Protein AF-A0A950WV65-F1 (afdb_monomer_lite)

Radius of gyration: 30.18 Å; chains: 1; bounding box: 61×46×71 Å

Foldseek 3Di:
DDDQDPVNVVVVVVCVVVVVVVLVVCCVPVNDVVSVVVCCVVVVDPPDDPPPPPPDPVPPDVVVVVVVVVVVVVVVVVVCVVCVVVPDDFADWAALPQPRDIDRPVPAQDWDAAPNDIHGHNDPVSVVVVCVVRVD

Secondary structure (DSSP, 8-state):
--PPPHHHHHHHHHHHHHHHHHHHHHHHHH-HHHHHHHHHHH-------------------HHHHHHHHHHHHHHHHHHHHHGGGTTT----EEE-TTT--EEETTT-SEEEEETTEEEEESSHHHHHHHHHHH--

Sequence (136 aa):
HGGISFGGVVAFIFADLIALPLVLIYRKYYGTKLSLRLFAVFGGIPKTRPHTIVTTHFSWNYTTFLNIAFFVLFALLYWLYRNRESLGGGAGYAIDPVCGMQVETAHAPAHASVGGRDYWFCSDRCCDRFTKENVS

Structure (mmCIF, N/CA/C/O backbone):
data_AF-A0A950WV65-F1
#
_entry.id   AF-A0A950WV65-F1
#
loop_
_atom_site.group_PDB
_atom_site.id
_atom_site.type_symbol
_atom_site.label_atom_id
_atom_site.label_alt_id
_atom_site.label_comp_id
_atom_site.label_asym_id
_atom_site.label_entity_id
_atom_site.label_seq_id
_atom_site.pdbx_PDB_ins_code
_atom_site.Cartn_x
_atom_site.Cartn_y
_atom_site.Cartn_z
_atom_site.occupancy
_atom_site.B_iso_or_equiv
_atom_site.auth_seq_id
_atom_site.auth_comp_id
_atom_site.auth_asym_id
_atom_site.auth_atom_id
_atom_site.pdbx_PDB_model_num
ATOM 1 N N . HIS A 1 1 ? 23.126 -15.684 -26.879 1.00 42.31 1 HIS A N 1
ATOM 2 C CA . HIS A 1 1 ? 21.939 -15.801 -26.006 1.00 42.31 1 HIS A CA 1
ATOM 3 C C . HIS A 1 1 ? 21.984 -14.701 -24.950 1.00 42.31 1 HIS A C 1
ATOM 5 O O . HIS A 1 1 ? 22.571 -14.896 -23.899 1.00 42.31 1 HIS A O 1
ATOM 11 N N . GLY A 1 2 ? 21.463 -13.513 -25.263 1.00 52.81 2 GLY A N 1
ATOM 12 C CA . GLY A 1 2 ? 21.467 -12.358 -24.359 1.00 52.81 2 GLY A CA 1
ATOM 13 C C . GLY A 1 2 ? 20.041 -11.883 -24.127 1.00 52.81 2 GLY A C 1
ATOM 14 O O . GLY A 1 2 ? 19.625 -10.890 -24.709 1.00 52.81 2 GLY A O 1
ATOM 15 N N . GLY A 1 3 ? 19.264 -12.653 -23.364 1.00 53.25 3 GLY A N 1
ATOM 16 C CA . GLY A 1 3 ? 17.967 -12.199 -22.869 1.00 53.25 3 GLY A CA 1
ATOM 17 C C . GLY A 1 3 ? 18.180 -11.333 -21.632 1.00 53.25 3 GLY A C 1
ATOM 18 O O . GLY A 1 3 ? 19.033 -11.652 -20.805 1.00 53.25 3 GLY A O 1
ATOM 19 N N . ILE A 1 4 ? 17.423 -10.243 -21.510 1.00 58.16 4 ILE A N 1
ATOM 20 C CA . ILE A 1 4 ? 17.417 -9.405 -20.307 1.00 58.16 4 ILE A CA 1
ATOM 21 C C . ILE A 1 4 ? 17.054 -10.321 -19.131 1.00 58.16 4 ILE A C 1
ATOM 23 O O . ILE A 1 4 ? 16.031 -11.007 -19.170 1.00 58.16 4 ILE A O 1
ATOM 27 N N . SER A 1 5 ? 17.928 -10.404 -18.128 1.00 68.00 5 SER A N 1
ATOM 28 C CA . SER A 1 5 ? 17.705 -11.263 -16.966 1.00 68.00 5 SER A CA 1
ATOM 29 C C . SER A 1 5 ? 16.449 -10.812 -16.210 1.00 68.00 5 SER A C 1
ATOM 31 O O . SER A 1 5 ? 16.098 -9.632 -16.227 1.00 68.00 5 SER A O 1
ATOM 33 N N . PHE A 1 6 ? 15.774 -11.732 -15.513 1.00 64.25 6 PHE A N 1
ATOM 34 C CA . PHE A 1 6 ? 14.626 -11.402 -14.654 1.00 64.25 6 PHE A CA 1
ATOM 35 C C . PHE A 1 6 ? 14.972 -10.282 -13.652 1.00 64.25 6 PHE A C 1
ATOM 37 O O . PHE A 1 6 ? 14.203 -9.341 -13.473 1.00 64.25 6 PHE A O 1
ATOM 44 N N . GLY A 1 7 ? 16.192 -10.307 -13.100 1.00 70.81 7 GLY A N 1
ATOM 45 C CA . GLY A 1 7 ? 16.720 -9.223 -12.267 1.00 70.81 7 GLY A CA 1
ATOM 46 C C . GLY A 1 7 ? 16.873 -7.887 -13.005 1.00 70.81 7 GLY A C 1
ATOM 47 O O . GLY A 1 7 ? 16.647 -6.840 -12.410 1.00 70.81 7 GLY A O 1
ATOM 48 N N . GLY A 1 8 ? 17.185 -7.903 -14.303 1.00 74.81 8 GLY A N 1
ATOM 49 C CA . GLY A 1 8 ? 17.261 -6.703 -15.137 1.00 74.81 8 GLY A CA 1
ATOM 50 C C . GLY A 1 8 ? 15.905 -6.028 -15.349 1.00 74.81 8 GLY A C 1
ATOM 51 O O . GLY A 1 8 ? 15.826 -4.805 -15.295 1.00 74.81 8 GLY A O 1
ATOM 52 N N . VAL A 1 9 ? 14.828 -6.802 -15.521 1.00 77.94 9 VAL A N 1
ATOM 53 C CA . VAL A 1 9 ? 13.466 -6.251 -15.662 1.00 77.94 9 VAL A CA 1
ATOM 54 C C . VAL A 1 9 ? 12.995 -5.623 -14.349 1.00 77.94 9 VAL A C 1
ATOM 56 O O . VAL A 1 9 ? 12.486 -4.503 -14.347 1.00 77.94 9 VAL A O 1
ATOM 59 N N . VAL A 1 10 ? 13.225 -6.304 -13.223 1.00 75.50 10 VAL A N 1
ATOM 60 C CA . VAL A 1 10 ? 12.893 -5.776 -11.889 1.00 75.50 10 VAL A CA 1
ATOM 61 C C . VAL A 1 10 ? 13.694 -4.505 -11.587 1.00 75.50 10 VAL A C 1
ATOM 63 O O . VAL A 1 10 ? 13.121 -3.525 -11.113 1.00 75.50 10 VAL A O 1
ATOM 66 N N . ALA A 1 11 ? 14.988 -4.478 -11.920 1.00 79.81 11 ALA A N 1
ATOM 67 C CA . ALA A 1 11 ? 15.826 -3.292 -11.765 1.00 79.81 11 ALA A CA 1
ATOM 68 C C . ALA A 1 11 ? 15.339 -2.108 -12.617 1.00 79.81 11 ALA A C 1
ATOM 70 O O . ALA A 1 11 ? 15.371 -0.976 -12.144 1.00 79.81 11 ALA A O 1
ATOM 71 N N . PHE A 1 12 ? 14.846 -2.355 -13.834 1.00 74.12 12 PHE A N 1
ATOM 72 C CA . PHE A 1 12 ? 14.332 -1.305 -14.720 1.00 74.12 12 PHE A CA 1
ATOM 73 C C . PHE A 1 12 ? 13.044 -0.672 -14.175 1.00 74.12 12 PHE A C 1
ATOM 75 O O . PHE A 1 12 ? 12.916 0.548 -14.133 1.00 74.12 12 PHE A O 1
ATOM 82 N N . ILE A 1 13 ? 12.126 -1.498 -13.665 1.00 78.25 13 ILE A N 1
ATOM 83 C CA . ILE A 1 13 ? 10.879 -1.028 -13.044 1.00 78.25 13 ILE A CA 1
ATOM 84 C C . ILE A 1 13 ? 11.174 -0.218 -11.774 1.00 78.25 13 ILE A C 1
ATOM 86 O O . ILE A 1 13 ? 10.596 0.849 -11.575 1.00 78.25 13 ILE A O 1
ATOM 90 N N . PHE A 1 14 ? 12.088 -0.694 -10.921 1.00 79.44 14 PHE A N 1
ATOM 91 C CA . PHE A 1 14 ? 12.492 0.041 -9.719 1.00 79.44 14 PHE A CA 1
ATOM 92 C C . PHE A 1 14 ? 13.211 1.352 -10.050 1.00 79.44 14 PHE A C 1
ATOM 94 O O . PHE A 1 14 ? 12.974 2.358 -9.380 1.00 79.44 14 PHE A O 1
ATOM 101 N N . ALA A 1 15 ? 14.057 1.358 -11.083 1.00 78.81 15 ALA A N 1
ATOM 102 C CA . ALA A 1 15 ? 14.724 2.566 -11.552 1.00 78.81 15 ALA A CA 1
ATOM 103 C C . ALA A 1 15 ? 13.703 3.626 -11.989 1.00 78.81 15 ALA A C 1
ATOM 105 O O . ALA A 1 15 ? 13.796 4.762 -11.528 1.00 78.81 15 ALA A O 1
ATOM 106 N N . ASP A 1 16 ? 12.690 3.254 -12.776 1.00 80.12 16 ASP A N 1
ATOM 107 C CA . ASP A 1 16 ? 11.638 4.181 -13.217 1.00 80.12 16 ASP A CA 1
ATOM 108 C C . ASP A 1 16 ? 10.756 4.665 -12.054 1.00 80.12 16 ASP A C 1
ATOM 110 O O . ASP A 1 16 ? 10.439 5.857 -11.957 1.00 80.12 16 ASP A O 1
ATOM 114 N N . LEU A 1 17 ? 10.414 3.764 -11.125 1.00 83.19 17 LEU A N 1
ATOM 115 C CA . LEU A 1 17 ? 9.605 4.078 -9.945 1.00 83.19 17 LEU A CA 1
ATOM 116 C C . LEU A 1 17 ? 10.296 5.087 -9.014 1.00 83.19 17 LEU A C 1
ATOM 118 O O . LEU A 1 17 ? 9.624 5.918 -8.405 1.00 83.19 17 LEU A O 1
ATOM 122 N N . ILE A 1 18 ? 11.626 5.032 -8.909 1.00 80.88 18 ILE A N 1
ATOM 123 C CA . ILE A 1 18 ? 12.424 5.932 -8.063 1.00 80.88 18 ILE A CA 1
ATOM 124 C C . ILE A 1 18 ? 12.822 7.205 -8.824 1.00 80.88 18 ILE A C 1
ATOM 126 O O . ILE A 1 18 ? 12.873 8.286 -8.230 1.00 80.88 18 ILE A O 1
ATOM 130 N N . ALA A 1 19 ? 13.063 7.120 -10.134 1.00 78.38 19 ALA A N 1
ATOM 131 C CA . ALA A 1 19 ? 13.522 8.248 -10.942 1.00 78.38 19 ALA A CA 1
ATOM 132 C C . ALA A 1 19 ? 12.514 9.404 -10.958 1.00 78.38 19 ALA A C 1
ATOM 134 O O . ALA A 1 19 ? 12.895 10.562 -10.778 1.00 78.38 19 ALA A O 1
ATOM 135 N N . LEU A 1 20 ? 11.224 9.112 -11.128 1.00 79.25 20 LEU A N 1
ATOM 136 C CA . LEU A 1 20 ? 10.185 10.137 -11.237 1.00 79.25 20 LEU A CA 1
ATOM 137 C C . LEU A 1 20 ? 10.016 10.973 -9.944 1.00 79.25 20 LEU A C 1
ATOM 139 O O . LEU A 1 20 ? 10.126 12.202 -10.026 1.00 79.25 20 LEU A O 1
ATOM 143 N N . PRO A 1 21 ? 9.821 10.386 -8.743 1.00 77.75 21 PRO A N 1
ATOM 144 C CA . PRO A 1 21 ? 9.746 11.160 -7.502 1.00 77.75 21 PR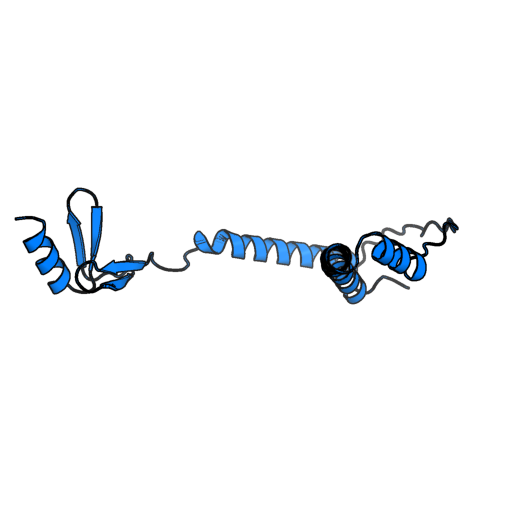O A CA 1
ATOM 145 C C . PRO A 1 21 ? 11.064 11.875 -7.175 1.00 77.75 21 PRO A C 1
ATOM 147 O O . PRO A 1 21 ? 11.033 13.021 -6.721 1.00 77.75 21 PRO A O 1
ATOM 150 N N . LEU A 1 22 ? 12.216 11.259 -7.462 1.00 80.62 22 LEU A N 1
ATOM 151 C CA . LEU A 1 22 ? 13.525 11.873 -7.231 1.00 80.62 22 LEU A CA 1
ATOM 152 C C . LEU A 1 22 ? 13.717 13.131 -8.091 1.00 80.62 22 LEU A C 1
ATOM 154 O O . LEU A 1 22 ? 14.105 14.176 -7.568 1.00 80.62 22 LEU A O 1
ATOM 158 N N . VAL A 1 23 ? 13.360 13.077 -9.379 1.00 76.75 23 VAL A N 1
ATOM 159 C CA . VAL A 1 23 ? 13.413 14.236 -10.287 1.00 76.75 23 VAL A CA 1
ATOM 160 C C . VAL A 1 23 ? 12.438 15.334 -9.855 1.00 76.75 23 VAL A C 1
ATOM 162 O O . VAL A 1 23 ? 12.794 16.514 -9.894 1.00 76.75 23 VAL A O 1
ATOM 165 N N . LEU A 1 24 ? 11.232 14.984 -9.395 1.00 78.25 24 LEU A N 1
ATOM 166 C CA . LEU A 1 24 ? 10.258 15.966 -8.903 1.00 78.25 24 LEU A CA 1
ATOM 167 C C . LEU A 1 24 ? 10.744 16.697 -7.641 1.00 78.25 24 LEU A C 1
ATOM 169 O O . LEU A 1 24 ? 10.593 17.920 -7.552 1.00 78.25 24 LEU A O 1
ATOM 173 N N . ILE A 1 25 ? 11.372 15.985 -6.701 1.00 81.06 25 ILE A N 1
ATOM 174 C CA . ILE A 1 25 ? 11.977 16.573 -5.493 1.00 81.06 25 ILE A CA 1
ATOM 175 C C . ILE A 1 25 ? 13.159 17.471 -5.872 1.00 81.06 25 ILE A C 1
ATOM 177 O O . ILE A 1 25 ? 13.235 18.615 -5.419 1.00 81.06 25 ILE A O 1
ATOM 181 N N . TYR A 1 26 ? 14.040 17.002 -6.758 1.00 73.50 26 TYR A N 1
ATOM 182 C CA . TYR A 1 26 ? 15.203 17.777 -7.198 1.00 73.50 26 TYR A CA 1
ATOM 183 C C . TYR A 1 26 ? 14.796 19.065 -7.922 1.00 73.50 26 TYR A C 1
ATOM 185 O O . TYR A 1 26 ? 15.383 20.125 -7.697 1.00 73.50 26 TYR A O 1
ATOM 193 N N . ARG A 1 27 ? 13.738 19.003 -8.741 1.00 75.44 27 ARG A N 1
ATOM 194 C CA . ARG A 1 27 ? 13.157 20.170 -9.420 1.00 75.44 27 ARG A CA 1
ATOM 195 C C . ARG A 1 27 ? 12.586 21.190 -8.432 1.00 75.44 27 ARG A C 1
ATOM 197 O O . ARG A 1 27 ? 12.685 22.388 -8.694 1.00 75.44 27 ARG A O 1
ATOM 204 N N . LYS A 1 28 ? 12.009 20.729 -7.315 1.00 76.56 28 LYS A N 1
ATOM 205 C CA . LYS A 1 28 ? 11.474 21.577 -6.236 1.00 76.56 28 LYS A CA 1
ATOM 206 C C . LYS A 1 28 ? 12.579 22.202 -5.373 1.00 76.56 28 LYS A C 1
ATOM 208 O O . LYS A 1 28 ? 12.405 23.331 -4.933 1.00 76.56 28 LYS A O 1
ATOM 213 N N . TYR A 1 29 ? 13.695 21.502 -5.157 1.00 80.75 29 TYR A N 1
ATOM 214 C CA . TYR A 1 29 ? 14.782 21.951 -4.276 1.00 80.75 29 TYR A CA 1
ATOM 215 C C . TYR A 1 29 ? 15.832 22.830 -4.984 1.00 80.75 29 TYR A C 1
ATOM 217 O O . TYR A 1 29 ? 16.218 23.866 -4.455 1.00 80.75 29 TYR A O 1
ATOM 225 N N . TYR A 1 30 ? 16.269 22.462 -6.195 1.00 78.06 30 TYR A N 1
ATOM 226 C CA . TYR A 1 30 ? 17.352 23.149 -6.927 1.00 78.06 30 TYR A CA 1
ATOM 227 C C . TYR A 1 30 ? 16.879 24.013 -8.111 1.00 78.06 30 TYR A C 1
ATOM 229 O O . TYR A 1 30 ? 17.681 24.668 -8.782 1.00 78.06 30 TYR A O 1
ATOM 237 N N . GLY A 1 31 ? 15.576 24.016 -8.394 1.00 78.19 31 GLY A N 1
ATOM 238 C CA . GLY A 1 31 ? 14.991 24.735 -9.521 1.00 78.19 31 GLY A CA 1
ATOM 239 C C . GLY A 1 31 ? 15.177 24.036 -10.875 1.00 78.19 31 GLY A C 1
ATOM 240 O O . GLY A 1 31 ? 16.046 23.188 -11.092 1.00 78.19 31 GLY A O 1
ATOM 241 N N . THR A 1 32 ? 14.335 24.412 -11.840 1.00 74.06 32 THR A N 1
ATOM 242 C CA . THR A 1 32 ? 14.247 23.775 -13.167 1.00 74.06 32 THR A CA 1
ATOM 243 C C . THR A 1 32 ? 15.515 23.912 -14.007 1.00 74.06 32 THR A C 1
ATOM 245 O O . THR A 1 32 ? 15.849 22.988 -14.741 1.00 74.06 32 THR A O 1
ATOM 248 N N . LYS A 1 33 ? 16.256 25.023 -13.889 1.00 74.31 33 LYS A N 1
ATOM 249 C CA . LYS A 1 33 ? 17.471 25.272 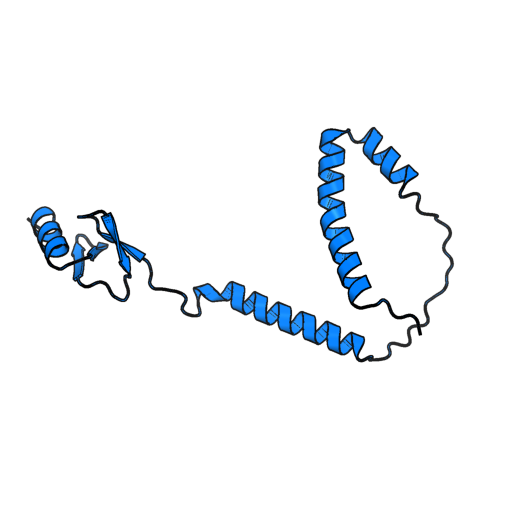-14.691 1.00 74.31 33 LYS A CA 1
ATOM 250 C C . LYS A 1 33 ? 18.622 24.319 -14.343 1.00 74.31 33 LYS A C 1
ATOM 252 O O . LYS A 1 33 ? 19.309 23.859 -15.251 1.00 74.31 33 LYS A O 1
ATOM 257 N N . LEU A 1 34 ? 18.830 24.012 -13.056 1.00 75.19 34 LEU A N 1
ATOM 258 C CA . LEU A 1 34 ? 19.866 23.064 -12.627 1.00 75.19 34 LEU A CA 1
ATOM 259 C C . LEU A 1 34 ? 19.452 21.624 -12.947 1.00 75.19 34 LEU A C 1
ATOM 261 O O . LEU A 1 34 ? 20.255 20.869 -13.482 1.00 75.19 34 LEU A O 1
ATOM 265 N N . SER A 1 35 ? 18.185 21.272 -12.700 1.00 72.94 35 SER A N 1
ATOM 266 C CA . SER A 1 35 ? 17.615 19.965 -13.056 1.00 72.94 35 SER A CA 1
ATOM 267 C C . SER A 1 35 ? 17.782 19.654 -14.549 1.00 72.94 35 SER A C 1
ATOM 269 O O . SER A 1 35 ? 18.296 18.591 -14.881 1.00 72.94 35 SER A O 1
ATOM 271 N N . LEU A 1 36 ? 17.451 20.595 -15.444 1.00 74.94 36 LEU A N 1
ATOM 272 C CA . LEU A 1 36 ? 17.660 20.452 -16.893 1.00 74.94 36 LEU A CA 1
ATOM 273 C C . LEU A 1 36 ? 19.139 20.305 -17.268 1.00 74.94 36 LEU A C 1
ATOM 275 O O . LEU A 1 36 ? 19.457 19.514 -18.149 1.00 74.94 36 LEU A O 1
ATOM 279 N N . ARG A 1 37 ? 20.048 21.030 -16.602 1.00 76.00 37 ARG A N 1
ATOM 280 C CA . ARG A 1 37 ? 21.497 20.892 -16.833 1.00 76.00 37 ARG A CA 1
ATOM 281 C C . ARG A 1 37 ? 22.018 19.530 -16.388 1.00 76.00 37 ARG A C 1
ATOM 283 O O . ARG A 1 37 ? 22.755 18.910 -17.139 1.00 76.00 37 ARG A O 1
ATOM 290 N N . LEU A 1 38 ? 21.611 19.043 -15.218 1.00 74.25 38 LEU A N 1
ATOM 291 C CA . LEU A 1 38 ? 21.986 17.713 -14.731 1.00 74.25 38 LEU A CA 1
ATOM 292 C C . LEU A 1 38 ? 21.420 16.610 -15.633 1.00 74.25 38 LEU A C 1
ATOM 294 O O . LEU A 1 38 ? 22.150 15.694 -15.991 1.00 74.25 38 LEU A O 1
ATOM 298 N N . PHE A 1 39 ? 20.168 16.740 -16.080 1.00 73.69 39 PHE A N 1
ATOM 299 C CA . PHE A 1 39 ? 19.554 15.815 -17.038 1.00 73.69 39 PHE A CA 1
ATOM 300 C C . PHE A 1 39 ? 20.237 15.860 -18.411 1.00 73.69 39 PHE A C 1
ATOM 302 O O . PHE A 1 39 ? 20.370 14.833 -19.059 1.00 73.69 39 PHE A O 1
ATOM 309 N N . ALA A 1 40 ? 20.715 17.025 -18.855 1.00 74.94 40 ALA A N 1
ATOM 310 C CA . ALA A 1 40 ? 21.460 17.159 -20.106 1.00 74.94 40 ALA A CA 1
ATOM 311 C C . ALA A 1 40 ? 22.894 16.605 -20.013 1.00 74.94 40 ALA A C 1
ATOM 313 O O . ALA A 1 40 ? 23.388 16.045 -20.986 1.00 74.94 40 ALA A O 1
ATOM 314 N N . VAL A 1 41 ? 23.553 16.750 -18.857 1.00 75.38 41 VAL A N 1
ATOM 315 C CA . VAL A 1 41 ? 24.922 16.260 -18.618 1.00 75.38 41 VAL A CA 1
ATOM 316 C C . VAL A 1 41 ? 24.945 14.746 -18.383 1.00 75.38 41 VAL A C 1
ATOM 318 O O . VAL A 1 41 ? 25.794 14.065 -18.948 1.00 75.38 41 VAL A O 1
ATOM 321 N N . PHE A 1 42 ? 24.013 14.204 -17.591 1.00 67.62 42 PHE A N 1
ATOM 322 C CA . PHE A 1 42 ? 23.937 12.765 -17.289 1.00 67.62 42 PHE A CA 1
ATOM 323 C C . PHE A 1 42 ? 23.056 11.972 -18.264 1.00 67.62 42 PHE A C 1
ATOM 325 O O . PHE A 1 42 ? 23.299 10.793 -18.492 1.00 67.62 42 PHE A O 1
ATOM 332 N N . GLY A 1 43 ? 22.029 12.601 -18.835 1.00 63.59 43 GLY A N 1
ATOM 333 C CA . GLY A 1 43 ? 21.042 11.989 -19.731 1.00 63.59 43 GLY A CA 1
ATOM 334 C C . GLY A 1 43 ? 21.155 12.485 -21.169 1.00 63.59 43 GLY A C 1
ATOM 335 O O . GLY A 1 43 ? 20.147 12.553 -21.871 1.00 63.59 43 GLY A O 1
ATOM 336 N N . GLY A 1 44 ? 22.356 12.870 -21.613 1.00 62.59 44 GLY A N 1
ATOM 337 C CA . GLY A 1 44 ? 22.623 13.206 -23.009 1.00 62.59 44 GLY A CA 1
ATOM 338 C C . GLY A 1 44 ? 22.324 12.013 -23.917 1.00 62.59 44 GLY A C 1
ATOM 339 O O . GLY A 1 44 ? 23.192 11.187 -24.164 1.00 62.59 44 GLY A O 1
ATOM 340 N N . ILE A 1 45 ? 21.081 11.909 -24.391 1.00 58.16 45 ILE A N 1
ATOM 341 C CA . ILE A 1 45 ? 20.614 10.855 -25.294 1.00 58.16 45 ILE A CA 1
ATOM 342 C C . ILE A 1 45 ? 21.274 11.078 -26.665 1.00 58.16 45 ILE A C 1
ATOM 344 O O . ILE A 1 45 ? 20.944 12.068 -27.333 1.00 58.16 45 ILE A O 1
ATOM 348 N N . PRO A 1 46 ? 22.176 10.197 -27.138 1.00 53.34 46 PRO A N 1
ATOM 349 C CA . PRO A 1 46 ? 22.646 10.267 -28.513 1.00 53.34 46 PRO A CA 1
ATOM 350 C C . PRO A 1 46 ? 21.460 9.999 -29.451 1.00 53.34 46 PRO A C 1
ATOM 352 O O . PRO A 1 46 ? 20.826 8.949 -29.400 1.00 53.34 46 PRO A O 1
ATOM 355 N N . LYS A 1 47 ? 21.140 10.962 -30.324 1.00 53.84 47 LYS A N 1
ATOM 356 C CA . LYS A 1 47 ? 20.105 10.836 -31.371 1.00 53.84 47 LYS A CA 1
ATOM 357 C C . LYS A 1 47 ? 20.595 10.070 -32.608 1.00 53.84 47 LYS A C 1
ATOM 359 O O . LYS A 1 47 ? 20.039 10.235 -33.693 1.00 53.84 47 LYS A O 1
ATOM 364 N N . THR A 1 48 ? 21.638 9.258 -32.492 1.00 50.56 48 THR A N 1
ATOM 365 C CA . THR A 1 48 ? 22.044 8.365 -33.575 1.00 50.56 48 THR A CA 1
ATOM 366 C C . THR A 1 48 ? 21.235 7.087 -33.439 1.00 50.56 48 THR A C 1
ATOM 368 O O . THR A 1 48 ? 21.348 6.364 -32.457 1.00 50.56 48 THR A O 1
ATOM 371 N N . ARG A 1 49 ? 20.345 6.847 -34.404 1.00 57.09 49 ARG A N 1
ATOM 372 C CA . ARG A 1 49 ? 19.546 5.624 -34.500 1.00 57.09 49 ARG A CA 1
ATOM 373 C C . ARG A 1 49 ? 20.386 4.552 -35.209 1.00 57.09 49 ARG A C 1
ATOM 375 O O . ARG A 1 49 ? 20.453 4.593 -36.437 1.00 57.09 49 ARG A O 1
ATOM 382 N N . PRO A 1 50 ? 21.017 3.578 -34.530 1.00 49.38 50 PRO A N 1
ATOM 383 C CA . PRO A 1 50 ? 21.331 2.330 -35.198 1.00 49.38 50 PRO A CA 1
ATOM 384 C C . PRO A 1 50 ? 20.014 1.566 -35.348 1.00 49.38 50 PRO A C 1
ATOM 386 O O . PRO A 1 50 ? 19.410 1.105 -34.380 1.00 49.38 50 PRO A O 1
ATOM 389 N N . HIS A 1 51 ? 19.536 1.480 -36.583 1.00 49.12 51 HIS A N 1
ATOM 390 C CA . HIS A 1 51 ? 18.419 0.634 -36.977 1.00 49.12 51 HIS A CA 1
ATOM 391 C C . HIS A 1 51 ? 18.872 -0.830 -36.981 1.00 49.12 51 HIS A C 1
ATOM 393 O O . HIS A 1 51 ? 18.965 -1.449 -38.034 1.00 49.12 51 HIS A O 1
ATOM 399 N N . THR A 1 52 ? 19.168 -1.394 -35.814 1.00 45.75 52 THR A N 1
ATOM 400 C CA . THR A 1 52 ? 19.295 -2.846 -35.684 1.00 45.75 52 THR A CA 1
ATOM 401 C C . THR A 1 52 ? 18.003 -3.342 -35.077 1.00 45.75 52 THR A C 1
ATOM 403 O O . THR A 1 52 ? 17.837 -3.441 -33.864 1.00 45.75 52 THR A O 1
ATOM 406 N N . ILE A 1 53 ? 17.052 -3.566 -35.976 1.00 54.75 53 ILE A N 1
ATOM 407 C CA . ILE A 1 53 ? 15.846 -4.350 -35.752 1.00 54.75 53 ILE A CA 1
ATOM 408 C C . ILE A 1 53 ? 16.311 -5.660 -35.116 1.00 54.75 53 ILE A C 1
ATOM 410 O O . ILE A 1 53 ? 16.909 -6.502 -35.783 1.00 54.75 53 ILE A O 1
ATOM 414 N N . VAL A 1 54 ? 16.115 -5.790 -33.803 1.00 52.69 54 VAL A N 1
ATOM 415 C CA . VAL A 1 54 ? 16.236 -7.069 -33.109 1.00 52.69 54 VAL A CA 1
ATOM 416 C C . VAL A 1 54 ? 15.202 -7.955 -33.775 1.00 52.69 54 VAL A C 1
ATOM 418 O O . VAL A 1 54 ? 14.001 -7.771 -33.584 1.00 52.69 54 VAL A O 1
ATOM 421 N N . THR A 1 55 ? 15.679 -8.837 -34.645 1.00 47.34 55 THR A N 1
ATOM 422 C CA . THR A 1 55 ? 14.879 -9.847 -35.313 1.00 47.34 55 THR A CA 1
ATOM 423 C C . THR A 1 55 ? 14.180 -10.655 -34.234 1.00 47.34 55 THR A C 1
ATOM 425 O O . THR A 1 55 ? 14.769 -11.432 -33.482 1.00 47.34 55 THR A O 1
ATOM 428 N N . THR A 1 56 ? 12.892 -10.370 -34.129 1.00 51.91 56 THR A N 1
ATOM 429 C CA . THR A 1 56 ? 11.889 -10.990 -33.289 1.00 51.91 56 THR A CA 1
ATOM 430 C C . THR A 1 56 ? 11.735 -12.451 -33.683 1.00 51.91 56 THR A C 1
ATOM 432 O O . THR A 1 56 ? 10.765 -12.846 -34.322 1.00 51.91 56 THR A O 1
ATOM 435 N N . HIS A 1 57 ? 12.641 -13.307 -33.221 1.00 48.28 57 HIS A N 1
ATOM 436 C CA . HIS A 1 57 ? 12.175 -14.628 -32.838 1.00 48.28 57 HIS A CA 1
ATOM 437 C C . HIS A 1 57 ? 11.386 -14.422 -31.550 1.00 48.28 57 HIS A C 1
ATOM 439 O O . HIS A 1 57 ? 11.938 -14.385 -30.452 1.00 48.28 57 HIS A O 1
ATOM 445 N N . PHE A 1 58 ? 10.077 -14.229 -31.708 1.00 52.41 58 PHE A N 1
ATOM 446 C CA . PHE A 1 58 ? 9.077 -14.464 -30.673 1.00 52.41 58 PHE A CA 1
ATOM 447 C C . PHE A 1 58 ? 9.128 -15.953 -30.300 1.00 52.41 58 PHE A C 1
ATOM 449 O O . PHE A 1 58 ? 8.261 -16.755 -30.626 1.00 52.41 58 PHE A O 1
ATOM 456 N N . SER A 1 59 ? 10.237 -16.369 -29.703 1.00 53.31 59 SER A N 1
ATOM 457 C CA . SER A 1 59 ? 10.380 -17.672 -29.093 1.00 53.31 59 SER A CA 1
ATOM 458 C C . SER A 1 59 ? 9.574 -17.612 -27.806 1.00 53.31 59 SER A C 1
ATOM 460 O O . SER A 1 59 ? 9.887 -16.808 -26.921 1.00 53.31 59 SER A O 1
ATOM 462 N N . TRP A 1 60 ? 8.538 -18.443 -27.720 1.00 55.66 60 TRP A N 1
ATOM 463 C CA . TRP A 1 60 ? 7.804 -18.747 -26.495 1.00 55.66 60 TRP A CA 1
ATOM 464 C C . TRP A 1 60 ? 8.750 -19.419 -25.494 1.00 55.66 60 TRP A C 1
ATOM 466 O O . TRP A 1 60 ? 8.740 -20.628 -25.296 1.00 55.66 60 TRP A O 1
ATOM 476 N N . ASN A 1 61 ? 9.647 -18.623 -24.921 1.00 60.25 61 ASN A N 1
ATOM 477 C CA . ASN A 1 61 ? 10.627 -19.071 -23.951 1.00 60.25 61 ASN A CA 1
ATOM 478 C C . ASN A 1 61 ? 9.962 -19.248 -22.593 1.00 60.25 61 ASN A C 1
ATOM 480 O O . ASN A 1 61 ? 9.012 -18.546 -22.241 1.00 60.25 61 ASN A O 1
ATOM 484 N N . TYR A 1 62 ? 10.556 -20.105 -21.773 1.00 63.78 62 TYR A N 1
ATOM 485 C CA . TYR A 1 62 ? 10.193 -20.267 -20.368 1.00 63.78 62 TYR A CA 1
ATOM 486 C C . TYR A 1 62 ? 10.204 -18.942 -19.592 1.00 63.78 62 TYR A C 1
ATOM 488 O O . TYR A 1 62 ? 9.411 -18.774 -18.677 1.00 63.78 62 TYR A O 1
ATOM 496 N N . THR A 1 63 ? 11.014 -17.958 -20.000 1.00 66.69 63 THR A N 1
ATOM 497 C CA . THR A 1 63 ? 10.994 -16.597 -19.439 1.00 66.69 63 THR A CA 1
ATOM 498 C C . THR A 1 63 ? 9.653 -15.887 -19.661 1.00 66.69 63 THR A C 1
ATOM 500 O O . THR A 1 63 ? 9.176 -15.197 -18.766 1.00 66.69 63 THR A O 1
ATOM 503 N N . THR A 1 64 ? 9.002 -16.080 -20.814 1.00 75.56 64 THR A N 1
ATOM 504 C CA . THR A 1 64 ? 7.665 -15.531 -21.096 1.00 75.56 64 THR A CA 1
ATOM 505 C C . THR A 1 64 ? 6.616 -16.196 -20.213 1.00 75.56 64 THR A C 1
ATOM 507 O O . THR A 1 64 ? 5.812 -15.507 -19.591 1.00 75.56 64 THR A O 1
ATOM 510 N N . PHE A 1 65 ? 6.668 -17.525 -20.093 1.00 77.69 65 PHE A N 1
ATOM 511 C CA . PHE A 1 65 ? 5.772 -18.273 -19.208 1.00 77.69 65 PHE A CA 1
ATOM 512 C C . PHE A 1 65 ? 5.962 -17.898 -17.736 1.00 77.69 65 PHE A C 1
ATOM 514 O O . PHE A 1 65 ? 4.980 -17.704 -17.025 1.00 77.69 65 PHE A O 1
ATOM 521 N N . LEU A 1 66 ? 7.209 -17.726 -17.291 1.00 76.19 66 LEU A N 1
ATOM 522 C CA . LEU A 1 66 ? 7.530 -17.328 -15.924 1.00 76.19 66 LEU A CA 1
ATOM 523 C C . LEU A 1 66 ? 7.046 -15.905 -15.618 1.00 76.19 66 LEU A C 1
ATOM 525 O O . LEU A 1 66 ? 6.458 -15.682 -14.565 1.00 76.19 66 LEU A O 1
ATOM 529 N N . ASN A 1 67 ? 7.219 -14.961 -16.548 1.00 74.31 67 ASN A N 1
ATOM 530 C CA . ASN A 1 67 ? 6.695 -13.602 -16.396 1.00 74.31 67 ASN A CA 1
ATOM 531 C C . ASN A 1 67 ? 5.162 -13.602 -16.300 1.00 74.31 67 ASN A C 1
ATOM 533 O O . ASN A 1 67 ? 4.609 -12.952 -15.416 1.00 74.31 67 ASN A O 1
ATOM 537 N N . ILE A 1 68 ? 4.473 -14.366 -17.157 1.00 85.00 68 ILE A N 1
ATOM 538 C CA . ILE A 1 68 ? 3.008 -14.508 -17.108 1.00 85.00 68 ILE A CA 1
ATOM 539 C C . ILE A 1 68 ? 2.570 -15.111 -15.767 1.00 85.00 68 ILE A C 1
ATOM 541 O O . ILE A 1 68 ? 1.673 -14.570 -15.125 1.00 85.00 68 ILE A O 1
ATOM 545 N N . ALA A 1 69 ? 3.228 -16.179 -15.305 1.00 85.06 69 ALA A N 1
ATOM 546 C CA . ALA A 1 69 ? 2.935 -16.792 -14.011 1.00 85.06 69 ALA A CA 1
ATOM 547 C C . ALA A 1 69 ? 3.120 -15.800 -12.850 1.00 85.06 69 ALA A C 1
ATOM 549 O O . ALA A 1 69 ? 2.297 -15.762 -11.938 1.00 85.06 69 ALA A O 1
ATOM 550 N N . PHE A 1 70 ? 4.150 -14.951 -12.912 1.00 83.50 70 PHE A N 1
ATOM 551 C CA . PHE A 1 70 ? 4.399 -13.917 -11.908 1.00 83.50 70 PHE A CA 1
ATOM 552 C C . PHE A 1 70 ? 3.294 -12.853 -11.890 1.00 83.50 70 PHE A C 1
ATOM 554 O O . PHE A 1 70 ? 2.816 -12.489 -10.817 1.00 83.50 70 PHE A O 1
ATOM 561 N N . PHE A 1 71 ? 2.830 -12.397 -13.059 1.00 91.50 71 PHE A N 1
ATOM 562 C CA . PHE A 1 71 ? 1.701 -11.465 -13.148 1.00 91.50 71 PHE A CA 1
ATOM 563 C C . PHE A 1 71 ? 0.396 -12.083 -12.645 1.00 91.50 71 PHE A C 1
ATOM 565 O O . PHE A 1 71 ? -0.356 -11.407 -11.949 1.00 91.50 71 PHE A O 1
ATOM 572 N N . VAL A 1 72 ? 0.141 -13.359 -12.947 1.00 91.31 72 VAL A N 1
ATOM 573 C CA . VAL A 1 72 ? -1.043 -14.079 -12.453 1.00 91.31 72 VAL A CA 1
ATOM 574 C C . VAL A 1 72 ? -0.993 -14.225 -10.933 1.00 91.31 72 VAL A C 1
ATOM 576 O O . VAL A 1 72 ? -1.969 -13.897 -10.263 1.00 91.31 72 VAL A O 1
ATOM 579 N N . LEU A 1 73 ? 0.144 -14.647 -10.374 1.00 88.69 73 LEU A N 1
ATOM 580 C CA . LEU A 1 73 ? 0.331 -14.757 -8.927 1.00 88.69 73 LEU A CA 1
ATOM 581 C C . LEU A 1 73 ? 0.175 -13.397 -8.236 1.00 88.69 73 LEU A C 1
ATOM 583 O O . LEU A 1 73 ? -0.510 -13.298 -7.221 1.00 88.69 73 LEU A O 1
ATOM 587 N N . PHE A 1 74 ? 0.772 -12.343 -8.797 1.00 89.31 74 PHE A N 1
ATOM 588 C CA . PHE A 1 74 ? 0.669 -10.986 -8.266 1.00 89.31 74 PHE A CA 1
ATOM 589 C C . PHE A 1 74 ? -0.764 -10.451 -8.340 1.00 89.31 74 PHE A C 1
ATOM 591 O O . PHE A 1 74 ? -1.248 -9.882 -7.367 1.00 89.31 74 PHE A O 1
ATOM 598 N N . ALA A 1 75 ? -1.470 -10.661 -9.455 1.00 89.38 75 ALA A N 1
ATOM 599 C CA . ALA A 1 75 ? -2.869 -10.271 -9.605 1.00 89.38 75 ALA A CA 1
ATOM 600 C C . ALA A 1 75 ? -3.774 -11.032 -8.628 1.00 89.38 75 ALA A C 1
ATOM 602 O O . ALA A 1 75 ? -4.654 -10.424 -8.024 1.00 89.38 75 ALA A O 1
ATOM 603 N N . LEU A 1 76 ? -3.527 -12.329 -8.423 1.00 89.50 76 LEU A N 1
ATOM 604 C CA . LEU A 1 76 ? -4.265 -13.157 -7.471 1.00 89.50 76 LEU A CA 1
ATOM 605 C C . LEU A 1 76 ? -4.013 -12.716 -6.024 1.00 89.50 76 LEU A C 1
ATOM 607 O O . LEU A 1 76 ? -4.962 -12.567 -5.260 1.00 89.50 76 LEU A O 1
ATOM 611 N N . LEU A 1 77 ? -2.761 -12.436 -5.659 1.00 83.12 77 LEU A N 1
ATOM 612 C CA . LEU A 1 77 ? -2.413 -11.889 -4.346 1.00 83.12 77 LEU A CA 1
ATOM 613 C C . LEU A 1 77 ? -2.970 -10.481 -4.140 1.00 83.12 77 LEU A C 1
ATOM 615 O O . LEU A 1 77 ? -3.456 -10.184 -3.056 1.00 83.12 77 LEU A O 1
ATOM 619 N N . TYR A 1 78 ? -2.929 -9.619 -5.156 1.00 87.31 78 TYR A N 1
ATOM 620 C CA . TYR A 1 78 ? -3.510 -8.280 -5.093 1.00 87.31 78 TYR A CA 1
ATOM 621 C C . TYR A 1 78 ? -5.032 -8.340 -4.963 1.00 87.31 78 TYR A C 1
ATOM 623 O O . TYR A 1 78 ? -5.608 -7.600 -4.170 1.00 87.31 78 TYR A O 1
ATOM 631 N N . TRP A 1 79 ? -5.685 -9.242 -5.696 1.00 87.00 79 TRP A N 1
ATOM 632 C CA . TRP A 1 79 ? -7.114 -9.502 -5.563 1.00 87.00 79 TRP A CA 1
ATOM 633 C C . TRP A 1 79 ? -7.448 -10.018 -4.162 1.00 87.00 79 TRP A C 1
ATOM 635 O O . TRP A 1 79 ? -8.327 -9.456 -3.520 1.00 87.00 79 TRP A O 1
ATOM 645 N N . LEU A 1 80 ? -6.694 -10.989 -3.636 1.00 83.00 80 LEU A N 1
ATOM 646 C CA . LEU A 1 80 ? -6.857 -11.500 -2.271 1.00 83.00 80 LEU A CA 1
ATOM 647 C C . LEU A 1 80 ? -6.633 -10.399 -1.224 1.00 83.00 80 LEU A C 1
ATOM 649 O O . LEU A 1 80 ? -7.414 -10.248 -0.292 1.00 83.00 80 LEU A O 1
ATOM 653 N N . TYR A 1 81 ? -5.590 -9.591 -1.401 1.00 82.38 81 TYR A N 1
ATOM 654 C CA . TYR A 1 81 ? -5.291 -8.443 -0.556 1.00 82.38 81 TYR A CA 1
ATOM 655 C C . TYR A 1 81 ? -6.387 -7.377 -0.634 1.00 82.38 81 TYR A C 1
ATOM 657 O O . TYR A 1 81 ? -6.683 -6.729 0.361 1.00 82.38 81 TYR A O 1
ATOM 665 N N . ARG A 1 82 ? -7.008 -7.158 -1.790 1.00 82.00 82 ARG A N 1
ATOM 666 C CA . ARG A 1 82 ? -8.093 -6.181 -1.923 1.00 82.00 82 ARG A CA 1
ATOM 667 C C . ARG A 1 82 ? -9.404 -6.716 -1.347 1.00 82.00 82 ARG A C 1
ATOM 669 O O . ARG A 1 82 ? -10.130 -5.971 -0.705 1.00 82.00 82 ARG A O 1
ATOM 676 N N . ASN A 1 83 ? -9.667 -8.006 -1.523 1.00 77.88 83 ASN A N 1
ATOM 677 C CA . ASN A 1 83 ? -10.855 -8.690 -1.018 1.00 77.88 83 ASN A CA 1
ATOM 678 C C . ASN A 1 83 ? -10.695 -9.230 0.411 1.00 77.88 83 ASN A C 1
ATOM 680 O O . ASN A 1 83 ? -11.589 -9.923 0.894 1.00 77.88 83 ASN A O 1
ATOM 684 N N . ARG A 1 84 ? -9.605 -8.911 1.122 1.00 64.25 84 ARG A N 1
ATOM 685 C CA . ARG A 1 84 ? -9.406 -9.354 2.514 1.00 64.25 84 ARG A CA 1
ATOM 686 C C . ARG A 1 84 ? -10.469 -8.819 3.479 1.00 64.25 84 ARG A C 1
ATOM 688 O O . ARG A 1 84 ? -10.748 -9.470 4.476 1.00 64.25 84 ARG A O 1
ATOM 695 N N . GLU A 1 85 ? -11.118 -7.704 3.142 1.00 59.78 85 GLU A N 1
ATOM 696 C CA . GLU A 1 85 ? -12.287 -7.197 3.876 1.00 59.78 85 GLU A CA 1
ATOM 697 C C . GLU A 1 85 ? -13.542 -8.064 3.652 1.00 59.78 85 GLU A C 1
ATOM 699 O O . GLU A 1 85 ? -14.360 -8.206 4.553 1.00 59.78 85 GLU A O 1
ATOM 704 N N . SER A 1 86 ? -13.683 -8.709 2.487 1.00 61.66 86 SER A N 1
ATOM 705 C CA . SER A 1 86 ? -14.830 -9.575 2.161 1.00 61.66 86 SER A CA 1
ATOM 706 C C . SER A 1 86 ? -14.617 -11.056 2.501 1.00 61.66 86 SER A C 1
ATOM 708 O O . SER A 1 86 ? -15.585 -11.810 2.516 1.00 61.66 86 SER A O 1
ATOM 710 N N . LEU A 1 87 ? -13.377 -11.492 2.758 1.00 56.69 87 LEU A N 1
ATOM 711 C CA . LEU A 1 87 ? -13.020 -12.900 2.998 1.00 56.69 87 LEU A CA 1
ATOM 712 C C . LEU A 1 87 ? -12.945 -13.295 4.489 1.00 56.69 87 LEU A C 1
ATOM 714 O O . LEU A 1 87 ? -12.536 -14.410 4.796 1.00 56.69 87 LEU A O 1
ATOM 718 N N . GLY A 1 88 ? -13.395 -12.435 5.410 1.00 55.12 88 GLY A N 1
ATOM 719 C CA . GLY A 1 88 ? -13.608 -12.821 6.815 1.00 55.12 88 GLY A CA 1
ATOM 720 C C . GLY A 1 88 ? -12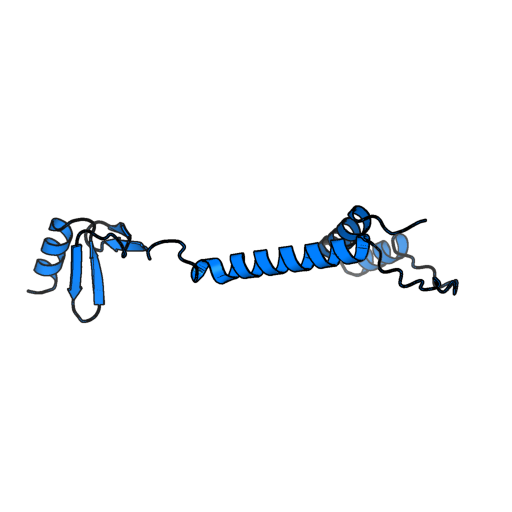.448 -12.498 7.759 1.00 55.12 88 GLY A C 1
ATOM 721 O O . GLY A 1 88 ? -12.034 -13.338 8.553 1.00 55.12 88 GLY A O 1
ATOM 722 N N . GLY A 1 89 ? -11.930 -11.270 7.693 1.00 54.25 89 GLY A N 1
ATOM 723 C CA . GLY A 1 89 ? -10.896 -10.762 8.596 1.00 54.25 89 GLY A CA 1
ATOM 724 C C . GLY A 1 89 ? -11.435 -9.908 9.745 1.00 54.25 89 GLY A C 1
ATOM 725 O O . GLY A 1 89 ? -11.144 -8.719 9.786 1.00 54.25 89 GLY A O 1
ATOM 726 N N . GLY A 1 90 ? -12.148 -10.532 10.685 1.00 57.19 90 GLY A N 1
ATOM 727 C CA . GLY A 1 90 ? -12.293 -10.030 12.056 1.00 57.19 90 GLY A CA 1
ATOM 728 C C . GLY A 1 90 ? -13.585 -9.272 12.343 1.00 57.19 90 GLY A C 1
ATOM 729 O O . GLY A 1 90 ? -13.914 -8.296 11.679 1.00 57.19 90 GLY A O 1
ATOM 730 N N . ALA A 1 91 ? -14.310 -9.751 13.354 1.00 63.16 91 ALA A N 1
ATOM 731 C CA . ALA A 1 91 ? -15.508 -9.150 13.918 1.00 63.16 91 ALA A CA 1
ATOM 732 C C . ALA A 1 91 ? -15.398 -7.622 13.992 1.00 63.16 91 ALA A C 1
ATOM 734 O O . ALA A 1 91 ? -14.400 -7.097 14.482 1.00 63.16 91 ALA A O 1
ATOM 735 N N . GLY A 1 92 ? -16.426 -6.902 13.533 1.00 74.25 92 GLY A N 1
ATOM 736 C CA . GLY A 1 92 ? -16.486 -5.461 13.763 1.00 74.25 92 GLY A CA 1
ATOM 737 C C . GLY A 1 92 ? -16.311 -5.211 15.260 1.00 74.25 92 GLY A C 1
ATOM 738 O O . GLY A 1 92 ? -16.997 -5.834 16.066 1.00 74.25 92 GLY A O 1
ATOM 739 N N . TYR A 1 93 ? -15.351 -4.385 15.654 1.00 80.25 93 TYR A N 1
ATOM 740 C CA . TYR A 1 93 ? -15.169 -4.033 17.056 1.00 80.25 93 TYR A CA 1
ATOM 741 C C . TYR A 1 93 ? -16.093 -2.861 17.384 1.00 80.25 93 TYR A C 1
ATOM 743 O O . TYR A 1 93 ? -16.076 -1.840 16.696 1.00 80.25 93 TYR A O 1
ATOM 751 N N . ALA A 1 94 ? -16.891 -3.005 18.434 1.00 83.44 94 ALA A N 1
ATOM 752 C CA . ALA A 1 94 ? -17.699 -1.942 19.010 1.00 83.44 94 ALA A CA 1
ATOM 753 C C . ALA A 1 94 ? -17.075 -1.481 20.336 1.00 83.44 94 ALA A C 1
ATOM 755 O O . ALA A 1 94 ? -16.322 -2.213 20.977 1.00 83.44 94 ALA A O 1
ATOM 756 N N . ILE A 1 95 ? -17.361 -0.244 20.736 1.00 88.50 95 ILE A N 1
ATOM 757 C CA . ILE A 1 95 ? -16.931 0.301 22.026 1.00 88.50 95 ILE A CA 1
ATOM 758 C C . ILE A 1 95 ? -18.116 0.254 22.981 1.00 88.50 95 ILE A C 1
ATOM 760 O O . ILE A 1 95 ? -19.181 0.784 22.663 1.00 88.50 95 ILE A O 1
ATOM 764 N N . ASP A 1 96 ? -17.912 -0.343 24.153 1.00 90.62 96 ASP A N 1
ATOM 765 C CA . ASP A 1 96 ? -18.888 -0.328 25.235 1.00 90.62 96 ASP A CA 1
ATOM 766 C C . ASP A 1 96 ? -19.047 1.120 25.761 1.00 90.62 96 ASP A C 1
ATOM 768 O O . ASP A 1 96 ? -18.079 1.686 26.284 1.00 90.62 96 ASP A O 1
ATOM 772 N N . PRO A 1 97 ? -20.237 1.747 25.659 1.00 87.31 97 PRO A N 1
ATOM 773 C CA . PRO A 1 97 ? -20.449 3.141 26.061 1.00 87.31 97 PRO A CA 1
ATOM 774 C C . PRO A 1 97 ? -20.383 3.356 27.581 1.00 87.31 97 PRO A C 1
ATOM 776 O O . PRO A 1 97 ? -20.292 4.492 28.042 1.00 87.31 97 PRO A O 1
ATOM 779 N N . VAL A 1 98 ? -20.435 2.280 28.366 1.00 90.44 98 VAL A N 1
ATOM 780 C CA . VAL A 1 98 ? -20.522 2.306 29.826 1.00 90.44 98 VAL A CA 1
ATOM 781 C C . VAL A 1 98 ? -19.146 2.245 30.489 1.00 90.44 98 VAL A C 1
ATOM 783 O O . VAL A 1 98 ? -18.961 2.810 31.570 1.00 90.44 98 VAL A O 1
ATOM 786 N N . CYS A 1 99 ? -18.183 1.550 29.881 1.00 89.56 99 CYS A N 1
ATOM 787 C CA . CYS A 1 99 ? -16.825 1.414 30.423 1.00 89.56 99 CYS A CA 1
ATOM 788 C C . CYS A 1 99 ? -15.703 1.801 29.447 1.00 89.56 99 CYS A C 1
ATOM 790 O O . CYS A 1 99 ? -14.558 1.934 29.872 1.00 89.56 99 CYS A O 1
ATOM 792 N N . GLY A 1 100 ? -16.008 1.991 28.161 1.00 88.75 100 GLY A N 1
ATOM 793 C CA . GLY A 1 100 ? -15.026 2.289 27.115 1.00 88.75 100 GLY A CA 1
ATOM 794 C C . GLY A 1 100 ? -14.235 1.071 26.629 1.00 88.75 100 GLY A C 1
ATOM 795 O O . GLY A 1 100 ? -13.295 1.228 25.852 1.00 88.75 100 GLY A O 1
ATOM 796 N N . MET A 1 101 ? -14.582 -0.139 27.077 1.00 90.31 101 MET A N 1
ATOM 797 C CA . MET A 1 101 ? -13.899 -1.363 26.665 1.00 90.31 101 MET A CA 1
ATOM 798 C C . MET A 1 101 ? -14.272 -1.732 25.226 1.00 90.31 101 MET A C 1
ATOM 800 O O . MET A 1 101 ? -15.438 -1.695 24.839 1.00 90.31 101 MET A O 1
ATOM 804 N N . GLN A 1 102 ? -13.270 -2.103 24.434 1.00 87.81 102 GLN A N 1
ATOM 805 C CA . GLN A 1 102 ? -13.472 -2.602 23.080 1.00 87.81 102 GLN A CA 1
ATOM 806 C C . GLN A 1 102 ? -13.979 -4.051 23.119 1.00 87.81 102 GLN A C 1
ATOM 808 O O . GLN A 1 102 ? -13.385 -4.895 23.790 1.00 87.81 102 GLN A O 1
ATOM 813 N N . VAL A 1 103 ? -15.060 -4.330 22.390 1.00 89.25 103 VAL A N 1
ATOM 814 C CA . VAL A 1 103 ? -15.710 -5.644 22.309 1.00 89.25 103 VAL A CA 1
ATOM 815 C C . VAL A 1 103 ? -15.940 -6.059 20.862 1.00 89.25 103 VAL A C 1
ATOM 817 O O . VAL A 1 103 ? -16.299 -5.253 20.008 1.00 89.25 103 VAL A O 1
ATOM 820 N N . GLU A 1 104 ? -15.735 -7.339 20.574 1.00 85.50 104 GLU A N 1
ATOM 821 C CA . GLU A 1 104 ? -16.021 -7.917 19.262 1.00 85.50 104 GLU A CA 1
ATOM 822 C C . GLU A 1 104 ? -17.526 -8.101 19.087 1.00 85.50 104 GLU A C 1
ATOM 824 O O . GLU A 1 104 ? -18.140 -8.853 19.838 1.00 85.50 104 GLU A O 1
ATOM 829 N N . THR A 1 105 ? -18.132 -7.481 18.071 1.00 84.56 105 THR A N 1
ATOM 830 C CA . THR A 1 105 ? -19.585 -7.596 17.821 1.00 84.56 105 THR A CA 1
ATOM 831 C C . THR A 1 105 ? -20.036 -9.036 17.559 1.00 84.56 105 THR A C 1
ATOM 833 O O . THR A 1 105 ? -21.171 -9.379 17.875 1.00 84.56 105 THR A O 1
ATOM 836 N N . ALA A 1 106 ? -19.150 -9.898 17.044 1.00 82.44 106 ALA A N 1
ATOM 837 C CA . ALA A 1 106 ? -19.439 -11.313 16.795 1.00 82.44 106 ALA A CA 1
ATOM 838 C C . ALA A 1 106 ? -19.460 -12.182 18.068 1.00 82.44 106 ALA A C 1
ATOM 840 O O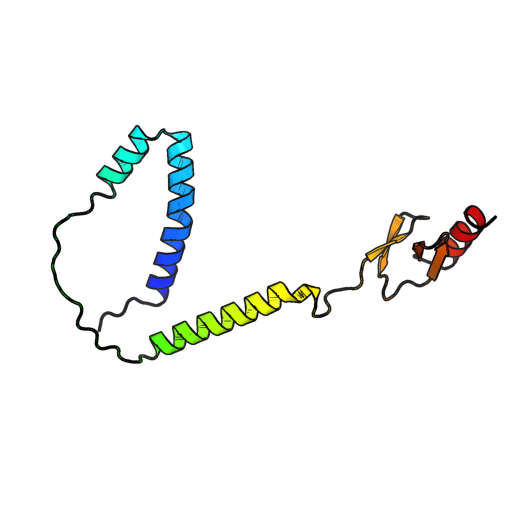 . ALA A 1 106 ? -20.107 -13.225 18.070 1.00 82.44 106 ALA A O 1
ATOM 841 N N . HIS A 1 107 ? -18.765 -11.768 19.135 1.00 81.88 107 HIS A N 1
ATOM 842 C CA . HIS A 1 107 ? -18.608 -12.538 20.380 1.00 81.88 107 HIS A CA 1
ATOM 843 C C . HIS A 1 107 ? -19.017 -11.743 21.627 1.00 81.88 107 HIS A C 1
ATOM 845 O O . HIS A 1 107 ? -18.636 -12.093 22.743 1.00 81.88 107 HIS A O 1
ATOM 851 N N . ALA A 1 108 ? -19.752 -10.646 21.453 1.00 81.81 108 ALA A N 1
ATOM 852 C CA . ALA A 1 108 ? -20.128 -9.783 22.559 1.00 81.81 108 ALA A CA 1
ATOM 853 C C . ALA A 1 108 ? -21.020 -10.546 23.559 1.00 81.81 108 ALA A C 1
ATOM 855 O O . ALA A 1 108 ? -22.048 -11.090 23.148 1.00 81.81 108 ALA A O 1
ATOM 856 N N . PRO A 1 109 ? -20.677 -10.559 24.860 1.00 81.94 109 PRO A N 1
ATOM 857 C CA . PRO A 1 109 ? -21.463 -11.249 25.884 1.00 81.94 109 PRO A CA 1
ATOM 858 C C . PRO A 1 109 ? -22.895 -10.722 26.016 1.00 81.94 109 PRO A C 1
ATOM 860 O O . PRO A 1 109 ? -23.812 -11.499 26.254 1.00 81.94 109 PRO A O 1
ATOM 863 N N . ALA A 1 110 ? -23.086 -9.411 25.835 1.00 85.00 110 ALA A N 1
ATOM 864 C CA . ALA A 1 110 ? -24.383 -8.756 25.945 1.00 85.00 110 ALA A CA 1
ATOM 865 C C . ALA A 1 110 ? -24.554 -7.662 24.877 1.00 85.00 110 ALA A C 1
ATOM 867 O O . ALA A 1 110 ? -23.594 -6.981 24.503 1.00 85.00 110 ALA A O 1
ATOM 868 N N . HIS A 1 111 ? -25.789 -7.474 24.407 1.00 89.19 111 HIS A N 1
ATOM 869 C CA . HIS A 1 111 ? -26.181 -6.425 23.462 1.00 89.19 111 HIS A CA 1
ATOM 870 C C . HIS A 1 111 ? -27.547 -5.844 23.851 1.00 89.19 111 HIS A C 1
ATOM 872 O O . HIS A 1 111 ? -28.377 -6.547 24.429 1.00 89.19 111 HIS A O 1
ATOM 878 N N . ALA A 1 112 ? -27.788 -4.575 23.527 1.00 88.38 112 ALA A N 1
ATOM 879 C CA . ALA A 1 112 ? -29.092 -3.938 23.706 1.00 88.38 112 ALA A CA 1
ATOM 880 C C . ALA A 1 112 ? -29.373 -2.953 22.573 1.00 88.38 112 ALA A C 1
ATOM 882 O O . ALA A 1 112 ? -28.477 -2.233 22.131 1.00 88.38 112 ALA A O 1
ATOM 883 N N . SER A 1 113 ? -30.634 -2.892 22.146 1.00 89.50 113 SER A N 1
ATOM 884 C CA . SER A 1 113 ? -31.102 -1.937 21.143 1.00 89.50 113 SER A CA 1
ATOM 885 C C . SER A 1 113 ? -31.908 -0.837 21.823 1.00 89.50 113 SER A C 1
ATOM 887 O O . SER A 1 113 ? -32.957 -1.107 22.412 1.00 89.50 113 SER A O 1
ATOM 889 N N . VAL A 1 114 ? -31.419 0.403 21.777 1.00 87.12 114 VAL A N 1
ATOM 890 C CA . VAL A 1 114 ? -32.079 1.562 22.401 1.00 87.12 114 VAL A CA 1
ATOM 891 C C . VAL A 1 114 ? -32.230 2.663 21.358 1.00 87.12 114 VAL A C 1
ATOM 893 O O . VAL A 1 114 ? -31.251 3.109 20.760 1.00 87.12 114 VAL A O 1
ATOM 896 N N . GLY A 1 115 ? -33.469 3.094 21.106 1.00 84.19 115 GLY A N 1
ATOM 897 C CA . GLY A 1 115 ? -33.756 4.152 20.130 1.00 84.19 115 GLY A CA 1
ATOM 898 C C . GLY A 1 115 ? -33.372 3.798 18.686 1.00 84.19 115 GLY A C 1
ATOM 899 O O . GLY A 1 115 ? -32.998 4.684 17.922 1.00 84.19 115 GLY A O 1
ATOM 900 N N . GLY A 1 116 ? -33.417 2.511 18.319 1.00 86.00 116 GLY A N 1
ATO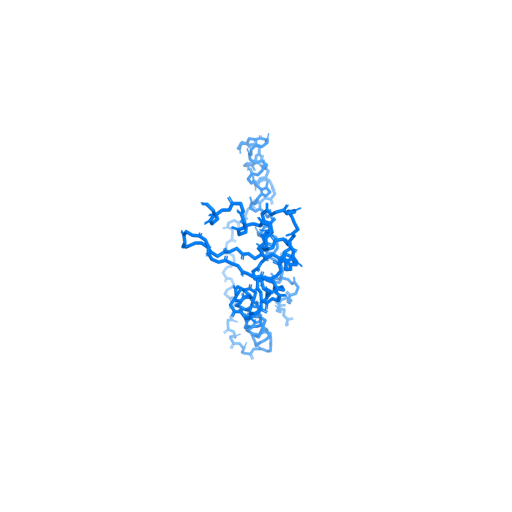M 901 C CA . GLY A 1 116 ? -33.066 2.029 16.977 1.00 86.00 116 GLY A CA 1
ATOM 902 C C . GLY A 1 116 ? -31.561 1.953 16.694 1.00 86.00 116 GLY A C 1
ATOM 903 O O . GLY A 1 116 ? -31.175 1.826 15.534 1.00 86.00 116 GLY A O 1
ATOM 904 N N . ARG A 1 117 ? -30.711 2.048 17.727 1.00 87.62 117 ARG A N 1
ATOM 905 C CA . ARG A 1 117 ? -29.267 1.792 17.642 1.00 87.62 117 ARG A CA 1
ATOM 906 C C . ARG A 1 117 ? -28.890 0.604 18.518 1.00 87.62 117 ARG A C 1
ATOM 908 O O . ARG A 1 117 ? -29.283 0.559 19.684 1.00 87.62 117 ARG A O 1
ATOM 915 N N . ASP A 1 118 ? -28.096 -0.302 17.958 1.00 89.38 118 ASP A N 1
ATOM 916 C CA . ASP A 1 118 ? -27.547 -1.447 18.680 1.00 89.38 118 ASP A CA 1
ATOM 917 C C . ASP A 1 118 ? -26.241 -1.067 19.379 1.00 89.38 118 ASP A C 1
ATOM 919 O O . ASP A 1 118 ? -25.347 -0.448 18.793 1.00 89.38 118 ASP A O 1
ATOM 923 N N . TYR A 1 119 ? -26.148 -1.444 20.650 1.00 90.00 119 TYR A N 1
ATOM 924 C CA . TYR A 1 119 ? -24.978 -1.266 21.499 1.00 90.00 119 TYR A CA 1
ATOM 925 C C . TYR A 1 119 ? -24.489 -2.632 21.985 1.00 90.00 119 TYR A C 1
ATOM 927 O O . TYR A 1 119 ? -25.291 -3.495 22.350 1.00 90.00 119 TYR A O 1
ATOM 935 N N . TRP A 1 120 ? -23.169 -2.814 22.014 1.00 91.31 120 TRP A N 1
ATOM 936 C CA . TRP A 1 120 ? -22.504 -4.034 22.476 1.00 91.31 120 TRP A CA 1
ATOM 937 C C . TRP A 1 120 ? -21.737 -3.757 23.768 1.00 91.31 120 TRP A C 1
ATOM 939 O O . TRP A 1 120 ? -21.101 -2.709 23.896 1.00 91.31 120 TRP A O 1
ATOM 949 N N . PHE A 1 121 ? -21.784 -4.701 24.710 1.00 93.19 121 PHE A N 1
ATOM 950 C CA . PHE A 1 121 ? -21.245 -4.530 26.060 1.00 93.19 121 PHE A CA 1
ATOM 951 C C . PHE A 1 121 ? -20.240 -5.621 26.419 1.00 93.19 121 PHE A C 1
ATOM 953 O O . PHE A 1 121 ? -20.339 -6.758 25.957 1.00 93.19 121 PHE A O 1
ATOM 960 N N . CYS A 1 122 ? -19.291 -5.290 27.295 1.00 92.00 122 CYS A N 1
ATOM 961 C CA . CYS A 1 122 ? -18.273 -6.232 27.772 1.00 92.00 122 CYS A CA 1
ATOM 962 C C . CYS A 1 122 ? -18.813 -7.262 28.775 1.00 92.00 122 CYS A C 1
ATOM 964 O O . CYS A 1 122 ? -18.170 -8.280 29.020 1.00 92.00 122 CYS A O 1
ATOM 966 N N . SER A 1 123 ? -19.972 -6.994 29.381 1.00 91.62 123 SER A N 1
ATOM 967 C CA . SER A 1 123 ? -20.614 -7.849 30.382 1.00 91.62 123 SER A CA 1
ATOM 968 C C . SER A 1 123 ? -22.093 -7.498 30.545 1.00 91.62 123 SER A C 1
ATOM 970 O O . SER A 1 123 ? -22.495 -6.359 30.285 1.00 91.62 123 SER A O 1
ATOM 972 N N .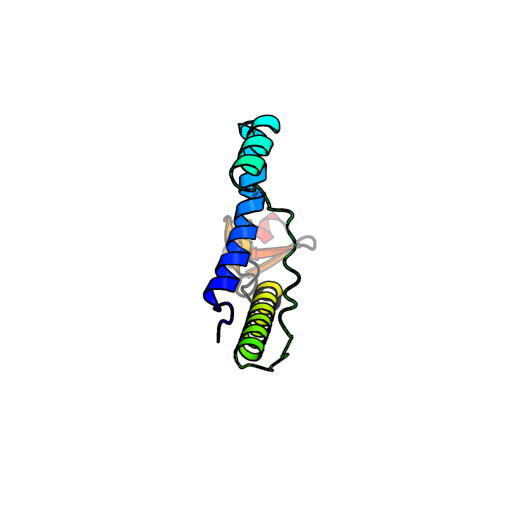 ASP A 1 124 ? -22.877 -8.439 31.080 1.00 92.19 124 ASP A N 1
ATOM 973 C CA . ASP A 1 124 ? -24.293 -8.229 31.423 1.00 92.19 124 ASP A CA 1
ATOM 974 C C . ASP A 1 124 ? -24.484 -7.021 32.349 1.00 92.19 124 ASP A C 1
ATOM 976 O O . ASP A 1 124 ? -25.389 -6.213 32.172 1.00 92.19 124 ASP A O 1
ATOM 980 N N . ARG A 1 125 ? -23.550 -6.809 33.283 1.00 91.88 125 ARG A N 1
ATOM 981 C CA . ARG A 1 125 ? -23.598 -5.684 34.225 1.00 91.88 125 ARG A CA 1
ATOM 982 C C . ARG A 1 125 ? -23.526 -4.318 33.532 1.00 91.88 125 ARG A C 1
ATOM 984 O O . ARG A 1 125 ? -24.151 -3.367 34.004 1.00 91.88 125 ARG A O 1
ATOM 991 N N . CYS A 1 126 ? -22.742 -4.194 32.458 1.00 92.81 126 CYS A N 1
ATOM 992 C CA . CYS A 1 126 ? -22.660 -2.946 31.694 1.00 92.81 126 CYS A CA 1
ATOM 993 C C . CYS A 1 126 ? -23.943 -2.719 30.885 1.00 92.81 126 CYS A C 1
ATOM 995 O O . CYS A 1 126 ? -24.459 -1.602 30.887 1.00 92.81 126 CYS A O 1
ATOM 997 N N . CYS A 1 127 ? -24.509 -3.784 30.313 1.00 91.50 127 CYS A N 1
ATOM 998 C CA . CYS A 1 127 ? -25.803 -3.749 29.630 1.00 91.50 127 CYS A CA 1
ATOM 999 C C . CYS A 1 127 ? -26.946 -3.313 30.570 1.00 91.50 127 CYS A C 1
ATOM 1001 O O . CYS A 1 127 ? -27.703 -2.392 30.254 1.00 91.50 127 CYS A O 1
ATOM 1003 N N . ASP A 1 128 ? -27.024 -3.899 31.768 1.00 92.31 128 ASP A N 1
ATOM 1004 C CA . ASP A 1 128 ? -28.042 -3.576 32.777 1.00 92.31 128 ASP A CA 1
ATOM 1005 C C . ASP A 1 128 ? -27.952 -2.124 33.258 1.00 92.31 128 ASP A C 1
ATOM 1007 O O . ASP A 1 128 ? -28.966 -1.465 33.496 1.00 92.31 128 ASP A O 1
ATOM 1011 N N . ARG A 1 129 ? -26.729 -1.606 33.432 1.00 90.94 129 ARG A N 1
ATOM 1012 C CA . ARG A 1 129 ? -26.523 -0.201 33.807 1.00 90.94 129 ARG A CA 1
ATOM 1013 C C . ARG A 1 129 ? -26.979 0.731 32.684 1.00 90.94 129 ARG A C 1
ATOM 1015 O O . ARG A 1 129 ? -27.703 1.683 32.955 1.00 90.94 129 ARG A O 1
ATOM 1022 N N . PHE A 1 130 ? -26.614 0.422 31.440 1.00 91.38 130 PHE A N 1
ATOM 1023 C CA . PHE A 1 130 ? -26.998 1.221 30.278 1.00 91.38 130 PHE A CA 1
ATOM 1024 C C . PHE A 1 130 ? -28.515 1.276 30.076 1.00 91.38 130 PHE A C 1
ATOM 1026 O O . PHE A 1 130 ? -29.074 2.350 29.856 1.00 91.38 130 PHE A O 1
ATOM 1033 N N . THR A 1 131 ? -29.189 0.129 30.168 1.00 89.00 131 THR A N 1
ATOM 1034 C CA . THR A 1 131 ? -30.645 0.038 29.987 1.00 89.00 131 THR A CA 1
ATOM 1035 C C . THR A 1 131 ? -31.400 0.760 31.095 1.00 89.00 131 THR A C 1
ATOM 1037 O O . THR A 1 131 ? -32.347 1.481 30.799 1.00 89.00 131 THR A O 1
ATOM 1040 N N . LYS A 1 132 ? -30.952 0.670 32.353 1.00 89.94 132 LYS A N 1
ATOM 1041 C CA . LYS A 1 132 ? -31.559 1.439 33.453 1.00 89.94 132 LYS A CA 1
ATOM 1042 C C . LYS A 1 132 ? -31.469 2.950 33.260 1.00 89.94 132 LYS A C 1
ATOM 1044 O O . LYS A 1 132 ? -32.408 3.635 33.632 1.00 89.94 132 LYS A O 1
ATOM 1049 N N . GLU A 1 133 ? -30.367 3.458 32.712 1.00 85.12 133 GLU A N 1
ATOM 1050 C CA . GLU A 1 133 ? -30.166 4.902 32.509 1.00 85.12 133 GLU A CA 1
ATOM 1051 C C . GLU A 1 133 ? -30.896 5.453 31.273 1.00 85.12 133 GLU A C 1
ATOM 1053 O O . GLU A 1 133 ? -31.221 6.635 31.242 1.00 85.12 133 GLU A O 1
ATOM 1058 N N . ASN A 1 134 ? -31.134 4.625 30.248 1.00 81.38 134 ASN A N 1
ATOM 1059 C CA . ASN A 1 134 ? -31.630 5.081 28.940 1.00 81.38 134 ASN A CA 1
ATOM 1060 C C . ASN A 1 134 ? -33.050 4.594 28.585 1.00 81.38 134 ASN A C 1
ATOM 1062 O O . ASN A 1 134 ? -33.576 4.996 27.548 1.00 81.38 134 ASN A O 1
ATOM 1066 N N . VAL A 1 135 ? -33.657 3.714 29.391 1.00 74.44 135 VAL A N 1
ATOM 1067 C CA . VAL A 1 135 ? -35.013 3.160 29.162 1.00 74.44 135 VAL A CA 1
ATOM 1068 C C . VAL A 1 135 ? -36.027 3.621 30.228 1.00 74.44 135 VAL A C 1
ATOM 1070 O O . VAL A 1 135 ? -37.222 3.385 30.066 1.00 74.44 135 VAL A O 1
ATOM 1073 N N . SER A 1 136 ? -35.580 4.288 31.299 1.00 57.94 136 SER A N 1
ATOM 1074 C CA . SER A 1 136 ? -36.439 4.899 32.332 1.00 57.94 136 SER A CA 1
ATOM 1075 C C . SER A 1 136 ? -36.983 6.260 31.912 1.00 57.94 136 SER A C 1
ATOM 1077 O O . SER A 1 136 ? -38.183 6.507 32.150 1.00 57.94 136 SER A O 1
#

pLDDT: mean 75.78, std 13.4, range [42.31, 93.19]